Protein AF-A0A392T3M2-F1 (afdb_monomer_lite)

Structure (mmCIF, N/CA/C/O backbone):
data_AF-A0A392T3M2-F1
#
_entry.id   AF-A0A392T3M2-F1
#
loop_
_atom_site.group_PDB
_atom_site.id
_atom_site.type_symbol
_atom_site.label_atom_id
_atom_site.label_alt_id
_atom_site.label_comp_id
_atom_site.label_asym_id
_atom_site.label_entity_id
_atom_site.label_seq_id
_atom_site.pdbx_PDB_ins_code
_atom_site.Cartn_x
_atom_site.Cartn_y
_atom_site.Cartn_z
_atom_site.occupancy
_atom_site.B_iso_or_equiv
_atom_site.auth_seq_id
_atom_site.auth_comp_id
_atom_site.auth_asym_id
_atom_site.auth_atom_id
_atom_site.pdbx_PDB_model_num
ATOM 1 N N . MET A 1 1 ? 7.251 0.748 1.876 1.00 58.72 1 MET A N 1
ATOM 2 C CA . MET A 1 1 ? 6.994 -0.470 2.679 1.00 58.72 1 MET A CA 1
ATOM 3 C C . MET A 1 1 ? 5.505 -0.801 2.830 1.00 58.72 1 MET A C 1
ATOM 5 O O . MET A 1 1 ? 5.162 -1.964 2.677 1.00 58.72 1 MET A O 1
ATOM 9 N N . ALA A 1 2 ? 4.603 0.173 3.028 1.00 71.94 2 ALA A N 1
ATOM 10 C CA . ALA A 1 2 ? 3.168 -0.084 3.258 1.00 71.94 2 ALA A CA 1
ATOM 11 C C . ALA A 1 2 ? 2.450 -0.937 2.183 1.00 71.94 2 ALA A C 1
ATOM 13 O O . ALA A 1 2 ? 1.701 -1.843 2.529 1.00 71.94 2 ALA A O 1
ATOM 14 N N . PHE A 1 3 ? 2.699 -0.711 0.885 1.00 74.19 3 PHE A N 1
ATOM 15 C CA . PHE A 1 3 ? 2.031 -1.476 -0.185 1.00 74.19 3 PHE A CA 1
ATOM 16 C C . PHE A 1 3 ? 2.482 -2.937 -0.295 1.00 74.19 3 PHE A C 1
ATOM 18 O O . PHE A 1 3 ? 1.661 -3.792 -0.610 1.00 74.19 3 PHE A O 1
ATOM 25 N N . LEU A 1 4 ? 3.761 -3.224 -0.025 1.00 84.06 4 LEU A N 1
ATOM 26 C CA . LEU A 1 4 ? 4.263 -4.602 0.028 1.00 84.06 4 LEU A CA 1
ATOM 27 C C . LEU A 1 4 ? 3.604 -5.345 1.188 1.00 84.06 4 LEU A C 1
ATOM 29 O O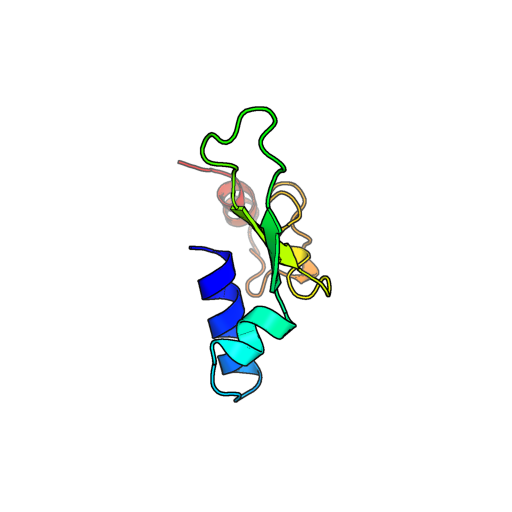 . LEU A 1 4 ? 3.060 -6.426 0.996 1.00 84.06 4 LEU A O 1
ATOM 33 N N . ARG A 1 5 ? 3.535 -4.698 2.357 1.00 86.06 5 ARG A N 1
ATOM 34 C CA . ARG A 1 5 ? 2.886 -5.283 3.528 1.00 86.06 5 ARG A CA 1
ATOM 35 C C . ARG A 1 5 ? 1.390 -5.520 3.317 1.00 86.06 5 ARG A C 1
ATOM 37 O O . ARG A 1 5 ? 0.876 -6.570 3.681 1.00 86.06 5 ARG A O 1
ATOM 44 N N . ALA A 1 6 ? 0.690 -4.569 2.700 1.00 83.19 6 ALA A N 1
ATOM 45 C CA . ALA A 1 6 ? -0.723 -4.731 2.370 1.00 83.19 6 ALA A CA 1
ATOM 46 C C . ALA A 1 6 ? -0.951 -5.887 1.379 1.00 83.19 6 ALA A C 1
ATOM 48 O O . ALA A 1 6 ? -1.905 -6.645 1.530 1.00 83.19 6 ALA A O 1
ATOM 49 N N . PHE A 1 7 ? -0.063 -6.051 0.393 1.00 87.75 7 PHE A N 1
ATOM 50 C CA . PHE A 1 7 ? -0.107 -7.174 -0.541 1.00 87.75 7 PHE A CA 1
ATOM 51 C C . PHE A 1 7 ? 0.077 -8.525 0.156 1.00 87.75 7 PHE A C 1
ATOM 53 O O . PHE A 1 7 ? -0.731 -9.423 -0.068 1.00 87.75 7 PHE A O 1
ATOM 60 N N . GLU A 1 8 ? 1.079 -8.651 1.027 1.00 91.12 8 GLU A N 1
ATOM 61 C CA . GLU A 1 8 ? 1.311 -9.865 1.820 1.00 91.12 8 GLU A CA 1
ATOM 62 C C . GLU A 1 8 ? 0.092 -10.235 2.668 1.00 91.12 8 GLU A C 1
ATOM 64 O O . GLU A 1 8 ? -0.342 -11.382 2.643 1.00 91.12 8 GLU A O 1
ATOM 69 N N . LEU A 1 9 ? -0.498 -9.261 3.373 1.00 89.19 9 LEU A N 1
ATOM 70 C CA . LEU A 1 9 ? -1.674 -9.488 4.219 1.00 89.19 9 LEU A CA 1
ATOM 71 C C . LEU A 1 9 ? -2.890 -9.953 3.410 1.00 89.19 9 LEU A C 1
ATOM 73 O O . LEU A 1 9 ? -3.628 -10.825 3.860 1.00 89.19 9 LEU A O 1
ATOM 77 N N . VAL A 1 10 ? -3.094 -9.406 2.209 1.00 87.19 10 VAL A N 1
ATOM 78 C CA . VAL A 1 10 ? -4.168 -9.869 1.316 1.00 87.19 10 VAL A CA 1
ATOM 79 C C . VAL A 1 10 ? -3.896 -11.283 0.814 1.00 87.19 10 VAL A C 1
ATOM 81 O O . VAL A 1 10 ? -4.818 -12.091 0.789 1.00 87.19 10 VAL A O 1
ATOM 84 N N . CYS A 1 11 ? -2.654 -11.603 0.446 1.00 93.00 11 CYS A N 1
ATOM 85 C CA . CYS A 1 11 ? -2.284 -12.958 0.033 1.00 93.00 11 CYS A CA 1
ATOM 86 C C . CYS A 1 11 ? -2.518 -13.961 1.169 1.00 93.00 11 CYS A C 1
ATOM 88 O O . CYS A 1 11 ? -3.133 -14.998 0.947 1.00 93.00 11 CYS A O 1
ATOM 90 N N . GLN A 1 12 ? -2.130 -13.601 2.396 1.00 92.94 12 GLN A N 1
ATOM 91 C CA . GLN A 1 12 ? -2.375 -14.401 3.593 1.00 92.94 12 GLN A CA 1
ATOM 92 C C . GLN A 1 12 ? -3.873 -14.614 3.851 1.00 92.94 12 GLN A C 1
ATOM 94 O O . GLN A 1 12 ? -4.286 -15.740 4.097 1.00 92.94 12 GLN A O 1
ATOM 99 N N . TYR A 1 13 ? -4.690 -13.558 3.777 1.00 88.69 13 TYR A N 1
ATOM 100 C CA . TYR A 1 13 ? -6.143 -13.653 3.968 1.00 88.69 13 TYR A CA 1
ATOM 101 C C . TYR A 1 13 ? -6.826 -14.539 2.917 1.00 88.69 13 TYR A C 1
ATOM 103 O O . TYR A 1 13 ? -7.791 -15.228 3.227 1.00 88.69 13 TYR A O 1
ATOM 111 N N . LEU A 1 14 ? -6.334 -14.510 1.677 1.00 90.50 14 LEU A N 1
ATOM 112 C CA . LEU A 1 14 ? -6.862 -15.315 0.575 1.00 90.50 14 LEU A CA 1
ATOM 113 C C . LEU A 1 14 ? -6.243 -16.716 0.493 1.00 90.50 14 LEU A C 1
ATOM 115 O O . LEU A 1 14 ? -6.586 -17.454 -0.426 1.00 90.50 14 LEU A O 1
ATOM 119 N N . GLU A 1 15 ? -5.329 -17.061 1.403 1.00 95.50 15 GLU A N 1
ATOM 120 C CA . GLU A 1 15 ? -4.592 -18.332 1.405 1.00 95.50 15 GLU A CA 1
ATOM 121 C C . GLU A 1 15 ? -3.832 -18.594 0.087 1.00 95.50 15 GLU A C 1
ATOM 123 O O . GLU A 1 15 ? -3.714 -19.722 -0.387 1.00 95.50 15 GLU A O 1
ATOM 128 N N . VAL A 1 16 ? -3.292 -17.531 -0.521 1.00 95.38 16 VAL A N 1
ATOM 129 C CA . VAL A 1 16 ? -2.482 -17.595 -1.747 1.00 95.38 16 VAL A CA 1
ATOM 130 C C . VAL A 1 16 ? -1.035 -17.229 -1.435 1.00 95.38 16 VAL A C 1
ATOM 132 O O . VAL A 1 16 ? -0.763 -16.304 -0.672 1.00 95.38 16 VAL A O 1
ATOM 135 N N . GLU A 1 17 ? -0.082 -17.912 -2.068 1.00 96.50 17 GLU A N 1
ATOM 136 C CA . GLU A 1 17 ? 1.335 -17.583 -1.931 1.00 96.50 17 GLU A CA 1
ATOM 137 C C . GLU A 1 17 ? 1.668 -16.217 -2.579 1.00 96.50 17 GLU A C 1
ATOM 139 O O . GLU A 1 17 ? 1.375 -15.995 -3.764 1.00 96.50 17 GLU A O 1
ATOM 144 N N . PRO A 1 18 ? 2.300 -15.279 -1.845 1.00 94.69 18 PRO A N 1
ATOM 145 C CA . PRO A 1 18 ? 2.718 -14.002 -2.404 1.00 94.69 18 PRO A CA 1
ATOM 146 C C . PRO A 1 18 ? 3.921 -14.198 -3.334 1.00 94.69 18 PRO A C 1
ATOM 148 O O . PRO A 1 18 ? 5.057 -14.340 -2.893 1.00 94.69 18 PRO A O 1
ATOM 151 N N . THR A 1 19 ? 3.689 -14.150 -4.646 1.00 95.69 19 THR A N 1
ATOM 152 C CA . THR A 1 19 ? 4.755 -14.287 -5.652 1.00 95.69 19 THR A CA 1
ATOM 153 C C . THR A 1 19 ? 5.026 -12.977 -6.394 1.00 95.69 19 THR A C 1
ATOM 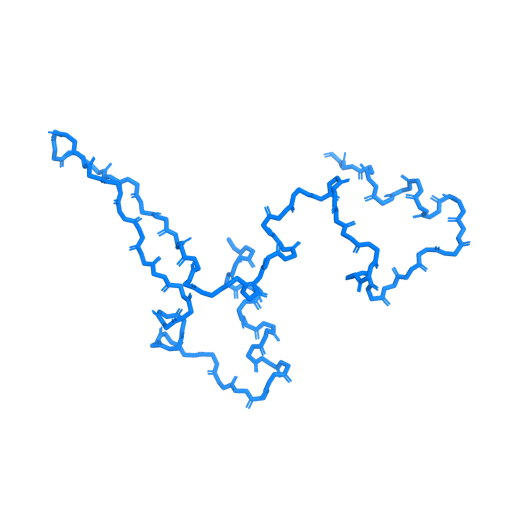155 O O . THR A 1 19 ? 4.143 -12.130 -6.557 1.00 95.69 19 THR A O 1
ATOM 158 N N . VAL A 1 20 ? 6.250 -12.810 -6.908 1.00 93.12 20 VAL A N 1
ATOM 159 C CA . VAL A 1 20 ? 6.637 -11.634 -7.715 1.00 93.12 20 VAL A CA 1
ATOM 160 C C . VAL A 1 20 ? 5.751 -11.460 -8.966 1.00 93.12 20 VAL A C 1
ATOM 162 O O . VAL A 1 20 ? 5.306 -10.337 -9.223 1.00 93.12 20 VAL A O 1
ATOM 165 N N . PRO A 1 21 ? 5.414 -12.517 -9.737 1.00 94.38 21 PRO A N 1
ATOM 166 C CA . PRO A 1 21 ? 4.490 -12.384 -10.864 1.00 94.38 21 PRO A CA 1
ATOM 167 C C . PRO A 1 21 ? 3.089 -11.927 -10.441 1.00 94.38 21 PRO A C 1
ATOM 169 O O . PRO A 1 21 ? 2.496 -11.070 -11.101 1.00 94.38 21 PRO A O 1
ATOM 172 N N . LEU A 1 22 ? 2.568 -12.449 -9.324 1.00 91.62 22 LEU A N 1
ATOM 173 C CA . LEU A 1 22 ? 1.272 -12.039 -8.785 1.00 91.62 22 LEU A CA 1
ATOM 174 C C . LEU A 1 22 ? 1.296 -10.572 -8.339 1.00 91.62 22 LEU A C 1
ATOM 176 O O . LEU A 1 22 ? 0.381 -9.811 -8.665 1.00 91.62 22 LEU A O 1
ATOM 180 N N . PHE A 1 23 ? 2.379 -10.144 -7.689 1.00 90.69 23 PHE A N 1
ATOM 181 C CA . PHE A 1 23 ? 2.588 -8.750 -7.317 1.00 90.69 23 PHE A CA 1
ATOM 182 C C . PHE A 1 23 ? 2.499 -7.822 -8.536 1.00 90.69 23 PHE A C 1
ATOM 184 O O . PHE A 1 23 ? 1.734 -6.856 -8.520 1.00 90.69 23 PHE A O 1
ATOM 191 N N . PHE A 1 24 ? 3.185 -8.151 -9.637 1.00 90.62 24 PHE A N 1
ATOM 192 C CA . PHE A 1 24 ? 3.142 -7.351 -10.870 1.00 90.62 24 PHE A CA 1
ATOM 193 C C . PHE A 1 24 ? 1.855 -7.511 -11.708 1.00 90.62 24 PHE A C 1
ATOM 195 O O . PHE A 1 24 ? 1.642 -6.797 -12.704 1.00 90.62 24 PHE A O 1
ATOM 202 N N . ARG A 1 25 ? 0.959 -8.424 -11.314 1.00 89.25 25 ARG A N 1
ATOM 203 C CA . ARG A 1 25 ? -0.423 -8.479 -11.813 1.00 89.25 25 ARG A CA 1
ATOM 204 C C . ARG A 1 25 ? -1.298 -7.433 -11.124 1.00 89.25 25 ARG A C 1
ATOM 206 O O . ARG A 1 25 ? -2.133 -6.821 -11.785 1.00 89.25 25 ARG A O 1
ATOM 213 N N . VAL A 1 26 ? -1.066 -7.190 -9.833 1.00 87.50 26 VAL A N 1
ATOM 214 C CA . VAL A 1 26 ? -1.801 -6.204 -9.024 1.00 87.50 26 VAL A CA 1
ATOM 215 C C . VAL A 1 26 ? -1.250 -4.785 -9.209 1.00 87.50 26 VAL A C 1
ATOM 217 O O . VAL A 1 26 ? -2.014 -3.832 -9.403 1.00 87.50 26 VAL A O 1
ATOM 220 N N . PHE A 1 27 ? 0.075 -4.640 -9.195 1.00 88.06 27 PHE A N 1
ATOM 221 C CA . PHE A 1 27 ? 0.787 -3.372 -9.333 1.00 88.06 27 PHE A CA 1
ATOM 222 C C . PHE A 1 27 ? 1.563 -3.327 -10.652 1.00 88.06 27 PHE A C 1
ATOM 224 O O . PHE A 1 27 ? 2.239 -4.275 -11.030 1.00 88.06 27 PHE A O 1
ATOM 231 N N . LYS A 1 28 ? 1.524 -2.200 -11.359 1.00 88.25 28 LYS A N 1
ATOM 232 C CA . LYS A 1 28 ? 2.408 -1.919 -12.496 1.00 88.25 28 LYS A CA 1
ATOM 233 C C . LYS A 1 28 ? 3.468 -0.918 -12.098 1.00 88.25 28 LYS A C 1
ATOM 235 O O . LYS A 1 28 ? 3.219 -0.026 -11.291 1.00 88.25 28 LYS A O 1
ATOM 240 N N . LEU A 1 29 ? 4.634 -1.042 -12.713 1.00 88.25 29 LEU A N 1
ATOM 241 C CA . LEU A 1 29 ? 5.657 -0.013 -12.635 1.00 88.25 29 LEU A CA 1
ATOM 242 C C . LEU A 1 29 ? 5.228 1.155 -13.515 1.00 88.25 29 LEU A C 1
ATOM 244 O O . LEU A 1 29 ? 5.029 1.003 -14.719 1.00 88.25 29 LEU A O 1
ATOM 248 N N . GLN A 1 30 ? 5.094 2.320 -12.906 1.00 86.44 30 GLN A N 1
ATOM 249 C CA . GLN A 1 30 ? 4.945 3.579 -13.603 1.00 86.44 30 GLN A CA 1
ATOM 250 C C . GLN A 1 30 ? 6.296 4.283 -13.555 1.00 86.44 30 GLN A C 1
ATOM 252 O O . GLN A 1 30 ? 6.829 4.563 -12.484 1.00 86.44 30 GLN A O 1
ATOM 257 N N . ARG A 1 31 ? 6.871 4.539 -14.727 1.00 85.56 31 ARG A N 1
ATOM 258 C CA . ARG A 1 31 ? 8.131 5.270 -14.859 1.00 85.56 31 ARG A CA 1
ATOM 259 C C . ARG A 1 31 ? 7.822 6.676 -15.327 1.00 85.56 31 ARG A C 1
ATOM 261 O O . ARG A 1 31 ? 7.049 6.847 -16.270 1.00 85.56 31 ARG A O 1
ATOM 268 N N . GLN A 1 32 ? 8.412 7.672 -14.684 1.00 80.12 32 GLN A N 1
ATOM 2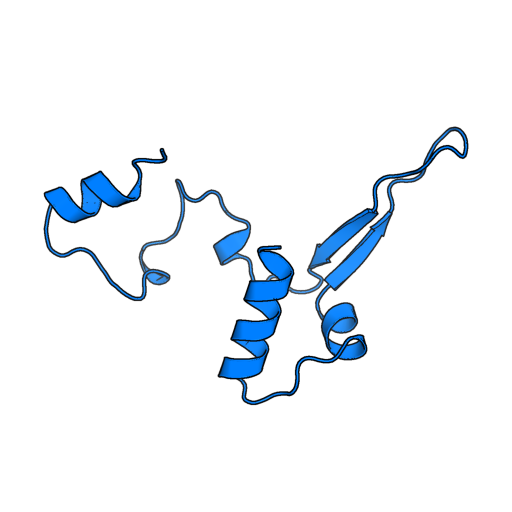69 C CA . GLN A 1 32 ? 8.360 9.022 -15.215 1.00 80.12 32 GLN A CA 1
ATOM 270 C C . GLN A 1 32 ? 9.347 9.126 -16.385 1.00 80.12 32 GLN A C 1
ATOM 272 O O . GLN A 1 32 ? 10.515 8.762 -16.216 1.00 80.12 32 GLN A O 1
ATOM 277 N N . PRO A 1 33 ? 8.912 9.599 -17.566 1.00 72.12 33 PRO A N 1
ATOM 278 C CA . PRO A 1 33 ? 9.839 9.873 -18.650 1.00 72.12 33 PRO A CA 1
ATOM 279 C C . PRO A 1 33 ? 10.799 10.978 -18.202 1.00 72.12 33 PRO A C 1
ATOM 281 O O . PRO A 1 33 ? 10.374 12.064 -17.806 1.00 72.12 33 PRO A O 1
ATOM 284 N N . SER A 1 34 ? 12.094 10.679 -18.225 1.00 72.00 34 SER A N 1
ATOM 285 C CA . SER A 1 34 ? 13.132 11.667 -17.955 1.00 72.00 34 SER A CA 1
ATOM 286 C C . SER A 1 34 ? 13.420 12.435 -19.233 1.00 72.00 34 SER A C 1
ATOM 288 O O . SER A 1 34 ? 13.717 11.822 -20.257 1.00 72.00 34 SER A O 1
ATOM 290 N N . ARG A 1 35 ? 13.317 13.766 -19.182 1.00 67.81 35 ARG A N 1
ATOM 291 C CA . ARG A 1 35 ? 13.583 14.625 -20.345 1.00 67.81 35 ARG A CA 1
ATOM 292 C C . ARG A 1 35 ? 15.049 14.586 -20.793 1.00 67.81 35 ARG A C 1
ATOM 294 O O . ARG A 1 35 ? 15.296 14.752 -21.977 1.00 67.81 35 ARG A O 1
ATOM 301 N N . ASP A 1 36 ? 15.977 14.264 -19.886 1.00 74.81 36 ASP A N 1
ATOM 302 C CA . ASP A 1 36 ? 17.423 14.430 -20.112 1.00 74.81 36 ASP A CA 1
ATOM 303 C C . ASP A 1 36 ? 18.242 13.148 -19.862 1.00 74.81 36 ASP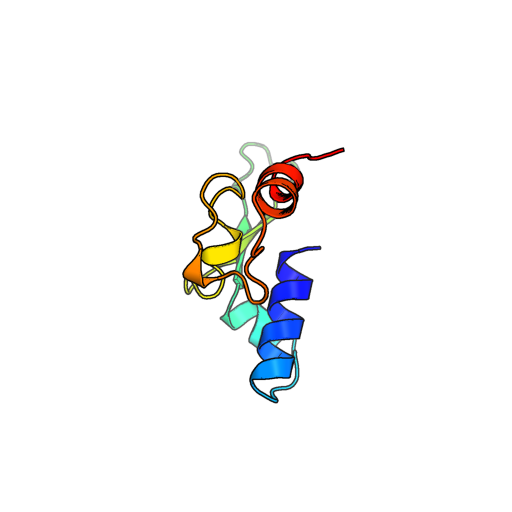 A C 1
ATOM 305 O O . ASP A 1 36 ? 19.429 13.211 -19.546 1.00 74.81 36 ASP A O 1
ATOM 309 N N . GLY A 1 37 ? 17.617 11.965 -19.894 1.00 67.75 37 GLY A N 1
ATOM 310 C CA . GLY A 1 37 ? 18.315 10.686 -19.676 1.00 67.75 37 GLY A CA 1
ATOM 311 C C . GLY A 1 37 ? 18.817 10.440 -18.242 1.00 67.75 37 GLY A C 1
ATOM 312 O O . GLY A 1 37 ? 19.345 9.369 -17.953 1.00 67.75 37 GLY A O 1
ATOM 313 N N . ARG A 1 38 ? 18.616 11.384 -17.311 1.00 71.06 38 ARG A N 1
ATOM 314 C CA . ARG A 1 38 ? 18.881 11.186 -15.873 1.00 71.06 38 ARG A CA 1
ATOM 315 C C . ARG A 1 38 ? 17.810 10.311 -15.226 1.00 71.06 38 ARG A C 1
ATOM 317 O O . ARG A 1 38 ? 16.689 10.247 -15.721 1.00 71.06 38 ARG A O 1
ATOM 324 N N . HIS A 1 39 ? 18.144 9.659 -14.115 1.00 63.00 39 HIS A N 1
ATOM 325 C CA . HIS A 1 39 ? 17.275 8.727 -13.390 1.00 63.00 39 HIS A CA 1
ATOM 326 C C . HIS A 1 39 ? 15.841 9.262 -13.208 1.00 63.00 39 HIS A C 1
ATOM 328 O O . HIS A 1 39 ? 15.612 10.237 -12.496 1.00 63.00 39 HIS A O 1
ATOM 334 N N . GLY A 1 40 ? 14.874 8.628 -13.877 1.00 72.12 40 GLY A N 1
ATOM 335 C CA . GLY A 1 40 ? 13.452 8.906 -13.690 1.00 72.12 40 GLY A CA 1
ATOM 336 C C . GLY A 1 40 ? 12.911 8.185 -12.458 1.00 72.12 40 GLY A C 1
ATOM 337 O O . GLY A 1 40 ? 13.350 7.079 -12.137 1.00 72.12 40 GLY A O 1
ATOM 338 N N . TRP A 1 41 ? 11.935 8.788 -11.779 1.00 79.62 41 TRP A N 1
ATOM 339 C CA . TRP A 1 41 ? 11.251 8.126 -10.674 1.00 79.62 41 TRP A CA 1
ATOM 340 C C . TRP A 1 41 ? 10.477 6.908 -11.172 1.00 79.62 41 TRP A C 1
ATOM 342 O O . TRP A 1 41 ? 9.821 6.937 -12.220 1.00 79.62 41 TRP A O 1
ATOM 352 N N . VAL A 1 42 ? 10.538 5.838 -10.386 1.00 80.81 42 VAL A N 1
ATOM 353 C CA . VAL A 1 42 ? 9.725 4.643 -10.580 1.00 80.81 42 VAL A CA 1
ATOM 354 C C . VAL A 1 42 ? 8.757 4.552 -9.415 1.00 80.81 42 VAL A C 1
ATOM 356 O O . VAL A 1 42 ? 9.166 4.524 -8.257 1.00 80.81 42 VAL A O 1
ATOM 359 N N . SER A 1 43 ? 7.468 4.508 -9.721 1.00 84.25 43 SER A N 1
ATOM 360 C CA . SER A 1 43 ? 6.406 4.299 -8.747 1.00 84.25 43 SER A CA 1
ATOM 361 C C . SER A 1 43 ? 5.633 3.020 -9.057 1.00 84.25 43 SER A C 1
ATOM 363 O O . SER A 1 43 ? 5.685 2.473 -10.161 1.00 84.25 43 SER A O 1
ATOM 365 N N . LEU A 1 44 ? 4.922 2.515 -8.053 1.00 85.44 44 LEU A N 1
ATOM 366 C CA . LEU A 1 44 ? 4.015 1.384 -8.196 1.00 85.44 44 LEU A CA 1
ATOM 367 C C . LEU A 1 44 ? 2.588 1.912 -8.324 1.00 85.44 44 LEU A C 1
ATOM 369 O O . LEU A 1 44 ? 2.090 2.604 -7.438 1.00 85.44 44 LEU A O 1
ATOM 373 N N . LYS A 1 45 ? 1.918 1.563 -9.421 1.00 84.81 45 LYS A N 1
ATOM 374 C CA . LYS A 1 45 ? 0.534 1.932 -9.711 1.00 84.81 45 LYS A CA 1
ATOM 375 C C . LYS A 1 45 ? -0.361 0.704 -9.650 1.00 84.81 45 LYS A C 1
ATOM 377 O O . LYS A 1 45 ? -0.173 -0.248 -10.402 1.00 84.81 45 LYS 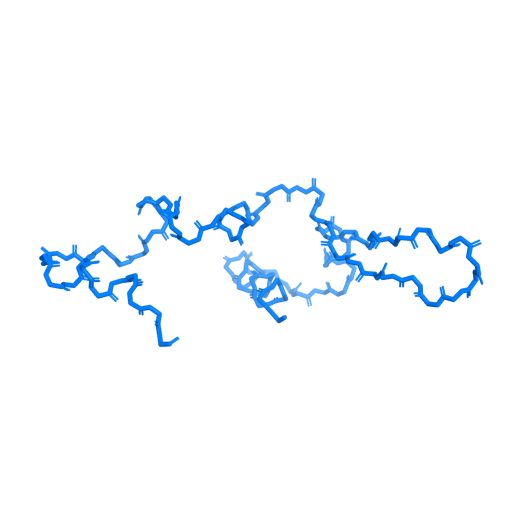A O 1
ATOM 382 N N . GLN A 1 46 ? -1.380 0.742 -8.804 1.00 82.81 46 GLN A N 1
ATOM 383 C CA . GLN A 1 46 ? -2.394 -0.311 -8.741 1.00 82.81 46 GLN A CA 1
ATOM 384 C C . GLN A 1 46 ? -3.226 -0.340 -10.027 1.00 82.81 46 GLN A C 1
ATOM 386 O O . GLN A 1 46 ? -3.686 0.704 -10.490 1.00 82.81 46 GLN A O 1
ATOM 391 N N . GLN A 1 47 ? -3.422 -1.527 -10.604 1.00 75.56 47 GLN A N 1
ATOM 392 C CA . GLN A 1 47 ? -4.320 -1.711 -11.755 1.00 75.56 47 GLN A CA 1
ATOM 393 C C . GLN A 1 47 ? -5.779 -1.779 -11.320 1.00 75.56 47 GLN A C 1
ATOM 395 O O . GLN A 1 47 ? -6.653 -1.187 -11.946 1.00 75.56 47 GLN A O 1
ATOM 400 N N . VAL A 1 48 ? -6.024 -2.464 -10.206 1.00 73.44 48 VAL A N 1
ATOM 401 C CA . VAL A 1 48 ? -7.330 -2.574 -9.563 1.00 73.44 48 VAL A CA 1
ATOM 402 C C . VAL A 1 48 ? -7.220 -1.884 -8.213 1.00 73.44 48 VAL A C 1
ATOM 404 O O . VAL A 1 48 ? -6.224 -2.061 -7.515 1.00 73.44 48 VAL A O 1
ATOM 407 N N . LYS A 1 49 ? -8.227 -1.094 -7.827 1.00 74.50 49 LYS A N 1
ATOM 408 C CA . LYS A 1 49 ? -8.240 -0.330 -6.565 1.00 74.50 49 LYS A CA 1
ATOM 409 C C . LYS A 1 49 ? -8.449 -1.225 -5.323 1.00 74.50 49 LYS A C 1
ATOM 411 O O . LYS A 1 49 ? -9.225 -0.873 -4.439 1.00 74.50 49 LYS A O 1
ATOM 416 N N . LEU A 1 50 ? -7.764 -2.370 -5.256 1.00 72.44 50 LEU A N 1
ATOM 417 C CA . LEU A 1 50 ? -7.830 -3.348 -4.162 1.00 72.44 50 LEU A CA 1
ATOM 418 C C . LEU A 1 50 ? -7.483 -2.715 -2.812 1.00 72.44 50 LEU A C 1
ATOM 420 O O . LEU A 1 50 ? -8.108 -3.005 -1.801 1.00 72.44 50 LEU A O 1
ATOM 424 N N . PHE A 1 51 ? -6.550 -1.768 -2.817 1.00 72.25 51 PHE A N 1
ATOM 425 C CA . PHE A 1 51 ? -6.068 -1.091 -1.618 1.00 72.25 51 PHE A CA 1
ATOM 426 C C . PHE A 1 51 ? -6.571 0.349 -1.532 1.00 72.25 51 PHE A C 1
ATOM 428 O O . PHE A 1 51 ? -5.893 1.192 -0.950 1.00 72.25 51 PHE A O 1
ATOM 435 N N . LYS A 1 52 ? -7.745 0.667 -2.104 1.00 69.75 52 LYS A N 1
ATOM 436 C CA . LYS A 1 52 ? -8.286 2.039 -2.062 1.00 69.75 52 LYS A CA 1
ATOM 437 C C . LYS A 1 52 ? -8.325 2.607 -0.641 1.00 69.75 52 LYS A C 1
ATOM 439 O O . LYS A 1 52 ? -8.062 3.790 -0.463 1.00 69.75 52 LYS A O 1
ATOM 444 N N . MET A 1 53 ? -8.605 1.758 0.349 1.00 64.12 53 MET A N 1
ATOM 445 C CA . MET A 1 53 ? -8.638 2.135 1.766 1.00 64.12 53 MET A CA 1
ATOM 446 C C . MET A 1 53 ? -7.308 2.704 2.290 1.00 64.12 53 MET A C 1
ATOM 448 O O . MET A 1 53 ? -7.326 3.481 3.230 1.00 64.12 53 MET A O 1
ATOM 452 N N . PHE A 1 54 ? -6.179 2.359 1.663 1.00 65.94 54 PHE A N 1
ATOM 453 C CA . PHE A 1 54 ? -4.839 2.831 2.030 1.00 65.94 54 PHE A CA 1
ATOM 454 C C . PHE A 1 54 ? -4.337 3.978 1.140 1.00 65.94 54 PHE A C 1
ATOM 456 O O . PHE A 1 54 ? -3.230 4.472 1.335 1.00 65.94 54 PHE A O 1
ATOM 463 N N . VAL A 1 55 ? -5.109 4.358 0.117 1.00 64.56 55 VAL A N 1
ATOM 464 C CA . VAL A 1 55 ? -4.776 5.454 -0.810 1.00 64.56 55 VAL A CA 1
ATOM 465 C C . VAL A 1 55 ? -5.459 6.754 -0.387 1.00 64.56 55 VAL A C 1
ATOM 467 O O . VAL A 1 55 ? -4.925 7.834 -0.630 1.00 64.56 55 VAL A O 1
ATOM 470 N N . ASP A 1 56 ? -6.631 6.660 0.241 1.00 61.50 56 ASP A N 1
ATOM 471 C CA . ASP A 1 56 ? -7.316 7.823 0.797 1.00 61.50 56 ASP A CA 1
ATOM 472 C C . ASP A 1 56 ? -6.597 8.274 2.093 1.00 61.50 56 ASP A C 1
ATOM 474 O O . ASP A 1 56 ? -6.048 7.460 2.836 1.00 61.50 56 ASP A O 1
ATOM 478 N N . SER A 1 57 ? -6.557 9.587 2.350 1.00 62.44 57 SER A N 1
ATOM 479 C CA . SER A 1 57 ? -5.936 10.161 3.555 1.00 62.44 57 SER A CA 1
ATOM 480 C C . SER A 1 57 ? -6.504 9.521 4.826 1.00 62.44 57 SER A C 1
ATOM 482 O O . SER A 1 57 ? -7.718 9.346 4.921 1.00 62.44 57 SER A O 1
ATOM 484 N N . VAL A 1 58 ? -5.654 9.269 5.831 1.00 60.94 58 VAL A N 1
ATOM 485 C CA . VAL A 1 58 ? -6.073 8.776 7.161 1.00 60.94 58 VAL A CA 1
ATOM 486 C C . VAL A 1 58 ? -7.157 9.673 7.774 1.00 60.94 58 V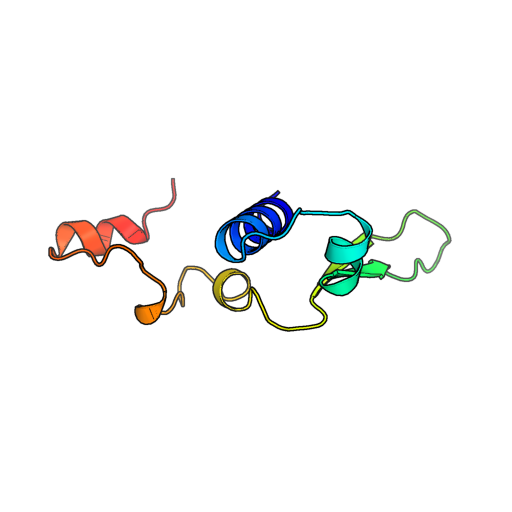AL A C 1
ATOM 488 O O . VAL A 1 58 ? -8.082 9.180 8.409 1.00 60.94 58 VAL A O 1
ATOM 491 N N . ARG A 1 59 ? -7.126 10.982 7.478 1.00 60.91 59 ARG A N 1
ATOM 492 C CA . ARG A 1 59 ? -8.154 11.948 7.907 1.00 60.91 59 ARG A CA 1
ATOM 493 C C . ARG A 1 59 ? -9.557 11.646 7.368 1.00 60.91 59 ARG A C 1
ATOM 495 O O . ARG A 1 59 ? -10.535 12.111 7.932 1.00 60.91 59 ARG A O 1
ATOM 502 N N . HIS A 1 60 ? -9.657 10.892 6.277 1.00 59.50 60 HIS A N 1
ATOM 503 C CA . HIS A 1 60 ? -10.914 10.477 5.651 1.00 59.50 60 HIS A CA 1
ATOM 504 C C . HIS A 1 60 ? -11.064 8.947 5.634 1.00 59.50 60 HIS A C 1
ATOM 506 O O . HIS A 1 60 ? -11.817 8.403 4.817 1.00 59.50 60 HIS A O 1
ATOM 512 N N . PHE A 1 61 ? -10.330 8.235 6.496 1.00 66.50 61 PHE A N 1
ATOM 513 C CA . PHE A 1 61 ? -10.435 6.787 6.596 1.00 66.50 61 PHE A CA 1
ATOM 514 C C . PHE A 1 61 ? -11.855 6.413 7.037 1.00 66.50 61 PHE A C 1
ATOM 516 O O . PHE A 1 61 ? -12.375 6.910 8.033 1.00 66.50 61 PHE A O 1
ATOM 523 N N . LYS A 1 62 ? -12.537 5.586 6.237 1.00 66.62 62 LYS A N 1
ATOM 524 C CA . LYS A 1 62 ? -13.966 5.314 6.447 1.00 66.62 62 LYS A CA 1
ATOM 525 C C . LYS A 1 62 ? -14.153 4.383 7.640 1.00 66.62 62 LYS A C 1
ATOM 527 O O . LYS A 1 62 ? -13.528 3.327 7.673 1.00 66.62 62 LYS A O 1
ATOM 532 N N . GLU A 1 63 ? -15.105 4.706 8.517 1.00 68.12 63 GLU A N 1
ATOM 533 C CA . GLU A 1 63 ? -15.417 3.927 9.730 1.00 68.12 63 GLU A CA 1
ATOM 534 C C . GLU A 1 63 ? -15.564 2.417 9.477 1.00 68.12 63 GLU A C 1
ATOM 536 O O . GLU A 1 63 ? -15.075 1.598 10.246 1.00 68.12 63 GLU A O 1
ATOM 541 N N . ARG A 1 64 ? -16.160 2.037 8.341 1.00 65.62 64 ARG A N 1
ATOM 542 C CA . ARG A 1 64 ? -16.355 0.637 7.918 1.00 65.62 64 ARG A CA 1
ATOM 543 C C . ARG A 1 64 ? -15.075 -0.194 7.753 1.00 65.62 64 ARG A C 1
ATOM 545 O O . ARG A 1 64 ? -15.172 -1.395 7.535 1.00 65.62 64 ARG A O 1
ATOM 552 N N . PHE A 1 65 ? -13.907 0.442 7.732 1.00 64.44 65 PHE A N 1
ATOM 553 C CA . PHE A 1 65 ? -12.615 -0.226 7.586 1.00 64.44 65 PHE A CA 1
ATOM 554 C C . PHE A 1 65 ? -11.861 -0.363 8.918 1.00 64.44 65 PHE A C 1
ATOM 556 O O . PHE A 1 65 ? -10.791 -0.967 8.936 1.00 64.44 65 PHE A O 1
ATOM 563 N N . TYR A 1 66 ? -12.402 0.151 10.029 1.00 65.44 66 TYR A N 1
ATOM 564 C CA . TYR A 1 66 ? -11.872 -0.150 11.357 1.00 65.44 66 TYR A CA 1
ATOM 565 C C . TYR A 1 66 ? -12.327 -1.546 11.786 1.00 65.44 66 TYR A C 1
ATOM 567 O O . TYR A 1 66 ? -13.520 -1.817 11.897 1.00 65.44 66 TYR A O 1
ATOM 575 N N . ILE A 1 67 ? -11.362 -2.427 12.053 1.00 61.44 67 ILE A N 1
ATOM 576 C CA . ILE A 1 67 ? -11.615 -3.753 12.642 1.00 61.44 67 ILE A CA 1
ATOM 577 C C . ILE A 1 67 ? -11.949 -3.612 14.137 1.00 61.44 67 ILE A C 1
ATOM 579 O O . ILE A 1 67 ? -12.701 -4.407 14.692 1.00 61.44 67 ILE A O 1
ATOM 583 N N . VAL A 1 68 ? -11.437 -2.555 14.775 1.00 60.75 68 VAL A N 1
ATOM 584 C CA . VAL A 1 68 ? -11.714 -2.196 16.167 1.00 60.75 68 VAL A CA 1
ATOM 585 C C . VAL A 1 68 ? -12.291 -0.787 16.187 1.00 60.75 68 VAL A C 1
ATOM 587 O O . VAL A 1 68 ? -11.600 0.174 15.852 1.00 60.75 68 VAL A O 1
ATOM 590 N N . ARG A 1 69 ? -13.572 -0.666 16.550 1.00 66.38 69 ARG A N 1
ATOM 591 C CA . ARG A 1 69 ? -14.240 0.626 16.728 1.00 66.38 69 ARG A CA 1
ATOM 592 C C . ARG A 1 69 ? -14.019 1.108 18.164 1.00 66.38 69 ARG A C 1
ATOM 594 O O . ARG A 1 69 ? -14.424 0.397 19.085 1.00 66.38 69 ARG A O 1
ATOM 601 N N . PRO A 1 70 ? -13.438 2.296 18.385 1.00 70.12 70 PRO A N 1
ATOM 602 C CA . PRO A 1 70 ? -13.371 2.860 19.723 1.00 70.12 70 PRO A CA 1
ATOM 603 C C . PRO A 1 70 ? -14.778 3.123 20.257 1.00 70.12 70 PRO A C 1
ATOM 605 O O . PRO A 1 70 ? -15.623 3.717 19.586 1.00 70.12 70 PRO A O 1
ATOM 608 N N . LEU A 1 71 ? -15.040 2.632 21.466 1.00 76.12 71 LEU A N 1
ATOM 609 C CA . LEU A 1 71 ? -16.345 2.763 22.120 1.00 76.12 71 LEU A CA 1
ATOM 610 C C . LEU A 1 71 ? -16.444 4.029 22.975 1.00 76.12 71 LEU A C 1
ATOM 612 O O . LEU A 1 71 ? -17.543 4.453 23.321 1.00 76.12 71 LEU A O 1
ATOM 616 N N . THR A 1 72 ? -15.307 4.631 23.325 1.00 81.62 72 THR A N 1
ATOM 617 C CA . THR A 1 72 ? -15.240 5.809 24.190 1.00 81.62 72 THR A CA 1
ATOM 618 C C . THR A 1 72 ? -14.770 7.028 23.410 1.00 81.62 72 THR A C 1
ATOM 620 O O . THR A 1 72 ? -13.992 6.921 22.462 1.00 81.62 72 THR A O 1
ATOM 623 N N . LYS A 1 73 ? -15.228 8.209 23.838 1.00 76.50 73 LYS A N 1
ATOM 624 C CA . LYS A 1 73 ? -14.845 9.489 23.230 1.00 76.50 73 LYS A CA 1
ATOM 625 C C . LYS A 1 73 ? -13.328 9.707 23.278 1.00 76.50 73 LYS A C 1
ATOM 627 O O . LYS A 1 73 ? -12.726 10.020 22.263 1.00 76.50 73 LYS A O 1
ATOM 632 N N . LEU A 1 74 ? -12.719 9.384 24.419 1.00 80.38 74 LEU A N 1
ATOM 633 C CA . LEU A 1 74 ? -11.274 9.462 24.632 1.00 80.38 74 LEU A CA 1
ATOM 634 C C . LEU A 1 74 ? -10.485 8.604 23.628 1.00 80.38 74 LEU A C 1
ATOM 636 O O . LEU A 1 74 ? -9.480 9.055 23.095 1.00 80.38 74 LEU A O 1
ATOM 640 N N . ALA A 1 75 ? -10.968 7.396 23.322 1.00 75.31 75 ALA A N 1
ATOM 641 C CA . ALA A 1 75 ? -10.313 6.511 22.364 1.00 75.31 75 ALA A CA 1
ATOM 642 C C . ALA A 1 75 ? -10.561 6.902 20.892 1.00 75.31 75 ALA A C 1
ATOM 644 O O . ALA A 1 75 ? -9.769 6.525 20.033 1.00 75.31 75 ALA A O 1
ATOM 645 N N . MET A 1 76 ? -11.636 7.640 20.575 1.00 75.75 76 MET A N 1
ATOM 646 C CA . MET A 1 76 ? -11.794 8.248 19.243 1.00 75.75 76 MET A CA 1
ATOM 647 C C . MET A 1 76 ? -10.854 9.438 19.054 1.00 75.75 76 MET A C 1
ATOM 649 O O . MET A 1 76 ? -10.273 9.578 17.982 1.00 75.75 76 MET A O 1
ATOM 653 N N . ASP A 1 77 ? -10.698 10.275 20.079 1.00 76.06 77 ASP A N 1
ATOM 654 C CA . ASP A 1 77 ? -9.872 11.483 20.001 1.00 76.06 77 ASP A CA 1
ATOM 655 C C . ASP A 1 77 ? -8.379 11.125 19.838 1.00 76.06 77 ASP A C 1
ATOM 657 O O . ASP A 1 77 ? -7.672 11.759 19.055 1.00 76.06 77 ASP A O 1
ATOM 661 N N . SER A 1 78 ? -7.924 10.022 20.448 1.00 72.56 78 SER A N 1
ATOM 662 C CA . SER A 1 78 ? -6.549 9.518 20.308 1.00 72.56 78 SER A CA 1
ATOM 663 C C . SER A 1 78 ? -6.228 8.870 18.951 1.00 72.56 78 SER A C 1
ATOM 665 O O . SER A 1 78 ? -5.070 8.565 18.685 1.00 72.56 78 SER A O 1
ATOM 667 N N . LEU A 1 79 ? -7.214 8.601 18.080 1.00 67.25 79 LEU A N 1
ATOM 668 C CA . LEU A 1 79 ? -6.964 7.950 16.778 1.00 67.25 79 LEU A CA 1
ATOM 669 C C . LEU A 1 79 ? -6.204 8.837 15.782 1.00 67.25 79 LEU A C 1
ATOM 671 O O . LEU A 1 79 ? -5.627 8.320 14.825 1.00 67.25 79 LEU A O 1
ATOM 675 N N . PHE A 1 80 ? -6.263 10.158 15.957 1.00 61.91 80 PHE A N 1
ATOM 676 C CA . PHE A 1 80 ? -5.728 11.136 15.006 1.00 61.91 80 PHE A CA 1
ATOM 677 C C . PHE A 1 80 ? -4.532 11.922 15.547 1.00 61.91 80 PHE A C 1
ATOM 679 O O . PHE A 1 80 ? -3.994 12.766 14.829 1.00 61.91 80 PHE A O 1
ATOM 686 N N . GLU A 1 81 ? -4.106 11.644 16.779 1.00 58.53 81 GLU A N 1
ATOM 687 C CA . GLU A 1 81 ? -2.856 12.167 17.321 1.00 58.53 81 GLU A CA 1
ATOM 688 C C . GLU A 1 81 ? -1.694 11.400 16.677 1.00 58.53 81 GLU A C 1
ATOM 690 O O . GLU A 1 81 ? -1.381 10.268 17.034 1.00 58.53 81 GLU A O 1
ATOM 695 N N . SER A 1 82 ? -1.101 11.994 15.641 1.00 51.28 82 SER A N 1
ATOM 696 C CA . SER A 1 82 ? 0.190 11.561 15.110 1.00 51.28 82 SER A CA 1
ATOM 697 C C . SER A 1 82 ? 1.306 12.199 15.936 1.00 51.28 82 SER A C 1
ATOM 699 O O . SER A 1 82 ? 1.291 13.424 16.077 1.00 51.28 82 SER A O 1
ATOM 701 N N . GLU A 1 83 ? 2.239 11.380 16.434 1.00 41.56 83 GLU A N 1
ATOM 702 C CA . GLU A 1 83 ? 3.533 11.818 16.996 1.00 41.56 83 GLU A CA 1
ATOM 703 C C . GLU A 1 83 ? 4.299 12.772 16.064 1.00 41.56 83 GLU A C 1
ATOM 705 O O . GLU A 1 83 ? 4.221 12.596 14.820 1.00 41.56 83 GLU A O 1
#

Organism: NCBI:txid97028

Foldseek 3Di:
DVVVVVQVVVCVVVVHDDDPVVQCVQWPWDWDDDPPPPGTDTDTDGPDCPVVLVVDDPVPRDPVPDPDDDPDPVVVVVSPDDD

pLDDT: mean 76.59, std 12.11, range [41.56, 96.5]

Secondary structure (DSSP, 8-state):
-HHHHHHHHHHHHTT----HHHHHHHEEEEEPPPTTSS---EEEEESS-TTGGGTS-GGG--GGG-SS---SHHHHHTTS---

Radius of gyration: 17.27 Å; chains: 1; bounding box: 35×33×45 Å

Sequence (83 aa):
MAFLRAFELVCQYLEVEPTVPLFFRVFKLQRQPSRDGRHGWVSLKQQVKLFKMFVDSVRHFKERFYIVRPLTKLAMDSLFESE